Protein AF-A0A9D4CXY4-F1 (afdb_monomer_lite)

Radius of gyration: 17.04 Å; chains: 1; bounding box: 30×53×36 Å

Sequence (113 aa):
MPSAVIPGDEEYKDMLDQVTEVVEKYSPTHNILIAGDMNASIYRSRPRGVSLQNFITEHSLKVCNTQTDTFFHHNGRYTSQIDYFLVDQEINEVVKQKHVPRTYMRLIRQIIR

Foldseek 3Di:
DPDPDDVVVVVLVVVLVVVVVVLVVPVVPDWDKDWDQSVEACVDPDPSNVVVVVSCVVSVWDWLDDPDFPDAPPVNPDTGNRITIITHPVVSVVVVVPPPPPVCVVVVVVVVD

Organism: Dreissena polymorpha (NCBI:txid45954)

Secondary structure (DSSP, 8-state):
------HHHHHHHHHHHHHHHHHHHHTTTS--EEEEE-SS-TTS-SHHHHHHHHHHHHTT-EE-S-S---EE-TTSS-EE--EEEEE-HHHHHHHHHT---GGGHHHHHHH--

pLDDT: mean 80.39, std 17.94, range [38.16, 96.5]

Structure (mmCIF, N/CA/C/O backbone):
data_AF-A0A9D4CXY4-F1
#
_entry.id   AF-A0A9D4CXY4-F1
#
loop_
_atom_site.group_PDB
_atom_site.id
_atom_site.type_symbol
_atom_site.label_atom_id
_atom_site.label_alt_id
_atom_site.label_comp_id
_atom_site.label_asym_id
_atom_site.label_entity_id
_atom_site.label_seq_id
_atom_site.pdbx_PDB_ins_code
_atom_site.Cartn_x
_atom_site.Cartn_y
_atom_site.Cartn_z
_atom_site.occupancy
_atom_site.B_iso_or_equiv
_atom_site.auth_seq_id
_atom_site.auth_comp_id
_atom_site.auth_asym_id
_atom_site.auth_atom_id
_atom_site.pdbx_PDB_model_num
ATOM 1 N N . MET A 1 1 ? 11.456 25.051 -15.375 1.00 42.25 1 MET A N 1
ATOM 2 C CA . MET A 1 1 ? 10.944 24.120 -16.403 1.00 42.25 1 MET A CA 1
ATOM 3 C C . MET A 1 1 ? 9.778 23.375 -15.787 1.00 42.25 1 MET A C 1
ATOM 5 O O . MET A 1 1 ? 9.995 22.827 -14.712 1.00 42.25 1 MET A O 1
ATOM 9 N N . PRO A 1 2 ? 8.567 23.388 -16.364 1.00 46.97 2 PRO A N 1
ATOM 10 C CA . PRO A 1 2 ? 7.506 22.541 -15.847 1.00 46.97 2 PRO A CA 1
ATOM 11 C C . PRO A 1 2 ? 7.872 21.098 -16.201 1.00 46.97 2 PRO A C 1
ATOM 13 O O . PRO A 1 2 ? 7.990 20.737 -17.371 1.00 46.97 2 PRO A O 1
ATOM 16 N N . SER A 1 3 ? 8.172 20.311 -15.173 1.00 48.88 3 SER A N 1
ATOM 17 C CA . SER A 1 3 ? 8.337 18.864 -15.253 1.00 48.88 3 SER A CA 1
ATOM 18 C C . SER A 1 3 ? 7.089 18.274 -15.898 1.00 48.88 3 SER A C 1
ATOM 20 O O . SER A 1 3 ? 5.990 18.484 -15.389 1.00 48.88 3 SER A O 1
ATOM 22 N N . ALA A 1 4 ? 7.261 17.589 -17.030 1.00 51.16 4 ALA A N 1
ATOM 23 C CA . ALA A 1 4 ? 6.175 16.916 -17.725 1.00 51.16 4 ALA A CA 1
ATOM 24 C C . ALA A 1 4 ? 5.489 15.958 -16.746 1.00 51.16 4 ALA A C 1
ATOM 26 O O . ALA A 1 4 ? 6.100 14.990 -16.289 1.00 51.16 4 ALA A O 1
ATOM 27 N N . VAL A 1 5 ? 4.249 16.272 -16.379 1.00 55.25 5 VAL A N 1
ATOM 28 C CA . VAL A 1 5 ? 3.421 15.376 -15.581 1.00 55.25 5 VAL A CA 1
ATOM 29 C C . VAL A 1 5 ? 3.149 14.154 -16.450 1.00 55.25 5 VAL A C 1
ATOM 31 O O . VAL A 1 5 ? 2.656 14.276 -17.571 1.00 55.25 5 VAL A O 1
ATOM 34 N N . ILE A 1 6 ? 3.575 12.983 -15.982 1.00 63.00 6 ILE A N 1
ATOM 35 C CA . ILE A 1 6 ? 3.331 11.720 -16.675 1.00 63.00 6 ILE A CA 1
ATOM 36 C C . ILE A 1 6 ? 1.864 11.366 -16.389 1.00 63.00 6 ILE A C 1
ATOM 38 O O . ILE A 1 6 ? 1.532 11.235 -15.213 1.00 63.00 6 ILE A O 1
ATOM 42 N N . PRO A 1 7 ? 0.994 11.190 -17.401 1.00 60.25 7 PRO A N 1
ATOM 43 C CA . PRO A 1 7 ? -0.453 11.025 -17.203 1.00 60.25 7 PRO A CA 1
ATOM 44 C C . PRO A 1 7 ? -0.844 9.948 -16.178 1.00 60.25 7 PRO A C 1
ATOM 46 O O . PRO A 1 7 ? -1.773 10.127 -15.402 1.00 60.25 7 PRO A O 1
ATOM 49 N N . GLY A 1 8 ? -0.079 8.855 -16.096 1.00 66.25 8 GLY A N 1
ATOM 50 C CA . GLY A 1 8 ? -0.349 7.789 -15.131 1.00 66.25 8 GLY A CA 1
ATOM 51 C C . GLY A 1 8 ? -0.093 8.160 -13.664 1.00 66.25 8 GLY A C 1
ATOM 52 O O . GLY A 1 8 ? -0.501 7.409 -12.782 1.00 66.25 8 GLY A O 1
ATOM 53 N N . ASP A 1 9 ? 0.622 9.241 -13.360 1.00 80.88 9 ASP A N 1
ATOM 54 C CA . ASP A 1 9 ? 0.850 9.660 -11.972 1.00 80.88 9 ASP A CA 1
ATOM 55 C C . ASP A 1 9 ? -0.321 10.481 -11.414 1.00 80.88 9 ASP A C 1
ATOM 57 O O . ASP A 1 9 ? -0.489 10.519 -10.197 1.00 80.88 9 ASP A O 1
ATOM 61 N N . GLU A 1 10 ? -1.140 11.097 -12.273 1.00 86.88 10 GLU A N 1
ATOM 62 C CA . GLU A 1 10 ? -2.381 11.773 -11.865 1.00 86.88 10 GLU A CA 1
ATOM 63 C C . GLU A 1 10 ? -3.449 10.743 -11.488 1.00 86.88 10 GLU A C 1
ATOM 65 O O . GLU A 1 10 ? -3.919 10.757 -10.357 1.00 86.88 10 GLU A O 1
ATOM 70 N N . GLU A 1 11 ? -3.700 9.750 -12.349 1.00 89.56 11 GLU A N 1
ATOM 71 C CA . GLU A 1 11 ? -4.635 8.646 -12.059 1.00 89.56 11 GLU A CA 1
ATOM 72 C C . GLU A 1 11 ? -4.283 7.900 -10.761 1.00 89.56 11 GLU A C 1
ATOM 74 O O . GLU A 1 11 ? -5.155 7.446 -10.021 1.00 89.56 11 GLU A O 1
ATOM 79 N N . TYR A 1 12 ? -2.984 7.771 -10.466 1.00 93.44 12 TYR A N 1
ATOM 80 C CA . TYR A 1 12 ? -2.520 7.137 -9.237 1.00 93.44 12 TYR A CA 1
ATOM 81 C C . TYR A 1 12 ? -2.847 7.965 -7.988 1.00 93.44 12 TYR A C 1
ATOM 83 O O . TYR A 1 12 ? -3.200 7.399 -6.955 1.00 93.44 12 TYR A O 1
ATOM 91 N N . LYS A 1 13 ? -2.732 9.294 -8.075 1.00 91.81 13 LYS A N 1
ATOM 92 C CA . LYS A 1 13 ? -3.114 10.196 -6.982 1.00 91.81 13 LYS A CA 1
ATOM 93 C C . LYS A 1 13 ? -4.622 10.200 -6.786 1.00 91.81 13 LYS A C 1
ATOM 95 O O . LYS A 1 13 ? -5.052 10.027 -5.658 1.00 91.81 13 LYS A O 1
ATOM 100 N N . ASP A 1 14 ? -5.391 10.264 -7.870 1.00 93.69 14 ASP A N 1
ATOM 101 C CA . ASP A 1 14 ? -6.854 10.201 -7.807 1.00 93.69 14 ASP A CA 1
ATOM 102 C C . ASP A 1 14 ? -7.331 8.900 -7.143 1.00 93.69 14 ASP A C 1
ATOM 104 O O . ASP A 1 14 ? -8.266 8.904 -6.343 1.00 93.69 14 ASP A O 1
ATOM 108 N N . MET A 1 15 ? -6.670 7.773 -7.438 1.00 95.25 15 MET A N 1
ATOM 109 C CA . MET A 1 15 ? -6.938 6.502 -6.765 1.00 95.25 15 MET A CA 1
ATOM 110 C C . MET A 1 15 ? -6.627 6.577 -5.266 1.00 95.25 15 MET A C 1
ATOM 112 O O . MET A 1 15 ? -7.457 6.158 -4.461 1.00 95.25 15 MET A O 1
ATOM 116 N N . LEU A 1 16 ? -5.470 7.126 -4.877 1.00 95.88 16 LEU A N 1
ATOM 117 C CA . LEU A 1 16 ? -5.135 7.294 -3.460 1.00 95.88 16 LEU A CA 1
ATOM 118 C C . LEU A 1 16 ? -6.127 8.215 -2.747 1.00 95.88 16 LEU A C 1
ATOM 120 O O . LEU A 1 16 ? -6.552 7.871 -1.652 1.00 95.88 16 LEU A O 1
ATOM 124 N N . ASP A 1 17 ? -6.558 9.309 -3.372 1.00 95.75 17 ASP A N 1
ATOM 125 C CA . ASP A 1 17 ? -7.537 10.240 -2.802 1.00 95.75 17 ASP A CA 1
ATOM 126 C C . ASP A 1 17 ? -8.894 9.555 -2.557 1.00 95.75 17 ASP A C 1
ATOM 128 O O . ASP A 1 17 ? -9.502 9.723 -1.498 1.00 95.75 17 ASP A O 1
ATOM 132 N N . GLN A 1 18 ? -9.345 8.702 -3.485 1.00 96.12 18 GLN A N 1
ATOM 133 C CA . GLN A 1 18 ? -10.556 7.892 -3.292 1.00 96.12 18 GLN A CA 1
ATOM 134 C C . GLN A 1 18 ? -10.409 6.900 -2.134 1.00 96.12 18 GLN A C 1
ATOM 136 O O . GLN A 1 18 ? -11.345 6.692 -1.359 1.00 96.12 18 GLN A O 1
ATOM 141 N N . VAL A 1 19 ? -9.240 6.271 -1.999 1.00 95.94 19 VAL A N 1
ATOM 142 C CA . VAL A 1 19 ? -8.969 5.357 -0.883 1.00 95.94 19 VAL A CA 1
ATOM 143 C C . VAL A 1 19 ? -8.907 6.129 0.437 1.00 95.94 19 VAL A C 1
ATOM 145 O O . VAL A 1 19 ? -9.472 5.664 1.427 1.00 95.94 19 VAL A O 1
ATOM 148 N N . THR A 1 20 ? -8.298 7.315 0.455 1.00 96.44 20 THR A N 1
ATOM 149 C CA . THR A 1 20 ? -8.259 8.223 1.607 1.00 96.44 20 THR A CA 1
ATOM 150 C C . THR A 1 20 ? -9.663 8.541 2.108 1.00 96.44 20 THR A C 1
ATOM 152 O O . THR A 1 20 ? -9.926 8.368 3.296 1.00 96.44 20 THR A O 1
ATOM 155 N N . GLU A 1 21 ? -10.598 8.890 1.218 1.00 96.50 21 GLU A N 1
ATOM 156 C CA . GLU A 1 21 ? -11.993 9.158 1.601 1.00 96.50 21 GLU A CA 1
ATOM 157 C C . GLU A 1 21 ? -12.626 7.957 2.329 1.00 96.50 21 GLU A C 1
ATOM 159 O O . GLU A 1 21 ? -13.305 8.107 3.349 1.00 96.50 21 GLU A O 1
ATOM 164 N N . VAL A 1 22 ? -12.373 6.738 1.842 1.00 94.81 22 VAL A N 1
ATOM 165 C CA . VAL A 1 22 ? -12.865 5.505 2.477 1.00 94.81 22 VAL A CA 1
ATOM 166 C C . VAL A 1 22 ? -12.224 5.305 3.853 1.00 94.81 22 VAL A C 1
ATOM 168 O O . VAL A 1 22 ? -12.929 5.002 4.819 1.00 94.81 22 VAL A O 1
ATOM 171 N N . VAL A 1 23 ? -10.907 5.488 3.972 1.00 94.62 23 VAL A N 1
ATOM 172 C CA . VAL A 1 23 ? -10.186 5.335 5.244 1.00 94.62 23 VAL A CA 1
ATOM 173 C C . VAL A 1 23 ? -10.690 6.340 6.277 1.00 94.62 23 VAL A C 1
ATOM 175 O O . VAL A 1 23 ? -11.025 5.951 7.395 1.00 94.62 23 VAL A O 1
ATOM 178 N N . GLU A 1 24 ? -10.810 7.615 5.919 1.00 94.81 24 GLU A N 1
ATOM 179 C CA . GLU A 1 24 ? -11.282 8.666 6.826 1.00 94.81 24 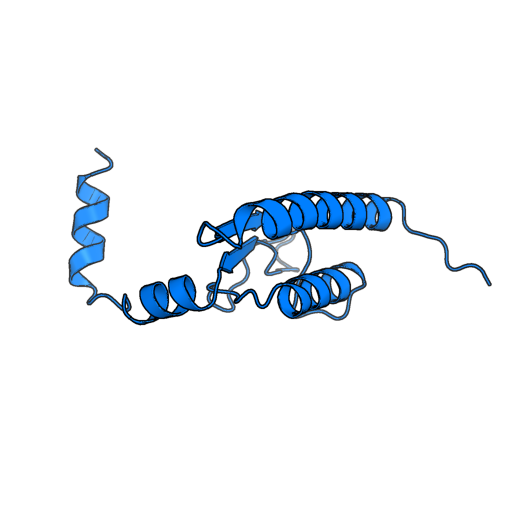GLU A CA 1
ATOM 180 C C . GLU A 1 24 ? -12.724 8.429 7.278 1.00 94.81 24 GLU A C 1
ATOM 182 O O . GLU A 1 24 ? -13.056 8.615 8.451 1.00 94.81 24 GLU A O 1
ATOM 187 N N . LYS A 1 25 ? -13.579 7.949 6.371 1.00 96.31 25 LYS A N 1
ATOM 188 C CA . LYS A 1 25 ? -14.983 7.668 6.673 1.00 96.31 25 LYS A CA 1
ATOM 189 C C . LYS A 1 25 ? -15.168 6.516 7.659 1.00 96.31 25 LYS A C 1
ATOM 191 O O . LYS A 1 25 ? -16.069 6.581 8.497 1.00 96.31 25 LYS A O 1
ATOM 196 N N . TYR A 1 26 ? -14.370 5.453 7.548 1.00 94.56 26 TYR A N 1
ATOM 197 C CA . TYR A 1 26 ? -14.612 4.217 8.301 1.00 94.56 26 TYR A CA 1
ATOM 198 C C . TYR A 1 26 ? -13.643 3.977 9.463 1.00 94.56 26 TYR A C 1
ATOM 200 O O . TYR A 1 26 ? -14.056 3.337 10.431 1.00 94.56 26 TYR A O 1
ATOM 208 N N . SER A 1 27 ? -12.428 4.534 9.443 1.00 91.94 27 SER A N 1
ATOM 209 C CA . SER A 1 27 ? -11.424 4.342 10.508 1.00 91.94 27 SER A CA 1
ATOM 210 C C . SER A 1 27 ? -11.880 4.694 11.934 1.00 91.94 27 SER A C 1
ATOM 212 O O . SER A 1 27 ? -11.426 4.028 12.861 1.00 91.94 27 SER A O 1
ATOM 214 N N . PRO A 1 28 ? -12.818 5.636 12.186 1.00 91.75 28 PRO A N 1
ATOM 215 C CA . PRO A 1 28 ? -13.279 5.886 13.555 1.00 91.75 28 PRO A CA 1
ATOM 216 C C . PRO A 1 28 ? -14.142 4.759 14.142 1.00 91.75 28 PRO A C 1
ATOM 218 O O . PRO A 1 28 ? -14.407 4.750 15.342 1.00 91.75 28 PRO A O 1
ATOM 221 N N . THR A 1 29 ? -14.657 3.856 13.300 1.00 94.06 29 THR A N 1
ATOM 222 C CA . THR A 1 29 ? -15.668 2.853 13.689 1.00 94.06 29 THR A CA 1
ATOM 223 C C . THR A 1 29 ? -15.324 1.426 13.275 1.00 94.06 29 THR A C 1
ATOM 225 O O . THR A 1 29 ? -15.912 0.487 13.807 1.00 94.06 29 THR A O 1
ATOM 228 N N . HIS A 1 30 ? -14.402 1.250 12.334 1.00 91.06 30 HIS A N 1
ATOM 229 C CA . HIS A 1 30 ? -14.029 -0.039 11.775 1.00 91.06 30 HIS A CA 1
ATOM 230 C C . HIS A 1 30 ? -12.516 -0.135 11.659 1.00 91.06 30 HIS A C 1
ATOM 232 O O . HIS A 1 30 ? -11.850 0.837 11.313 1.00 91.06 30 HIS A O 1
ATOM 238 N N . ASN A 1 31 ? -12.010 -1.349 11.849 1.00 89.25 31 ASN A N 1
ATOM 239 C CA . ASN A 1 31 ? -10.631 -1.659 11.516 1.00 89.25 31 ASN A CA 1
ATOM 240 C C . ASN A 1 31 ? -10.491 -1.801 9.994 1.00 89.25 31 ASN A C 1
ATOM 242 O O . ASN A 1 31 ? -11.286 -2.486 9.344 1.00 89.25 31 ASN A O 1
ATOM 246 N N . ILE A 1 32 ? -9.465 -1.169 9.439 1.00 91.62 32 ILE A N 1
ATOM 247 C CA . ILE A 1 32 ? -9.200 -1.062 8.012 1.00 91.62 32 ILE A CA 1
ATOM 248 C C . ILE A 1 32 ? -8.179 -2.113 7.575 1.00 91.62 32 ILE A C 1
ATOM 250 O O . ILE A 1 32 ? -7.100 -2.275 8.152 1.00 91.62 32 ILE A O 1
ATOM 254 N N . LEU A 1 33 ? -8.526 -2.815 6.497 1.00 91.69 33 LEU A N 1
ATOM 255 C CA . LEU A 1 33 ? -7.623 -3.655 5.723 1.00 91.69 33 LEU A CA 1
ATOM 256 C C . LEU A 1 33 ? -7.783 -3.295 4.251 1.00 91.69 33 LEU A C 1
ATOM 258 O O . LEU A 1 33 ? -8.870 -3.413 3.688 1.00 91.69 33 LEU A O 1
ATOM 262 N N . ILE A 1 34 ? -6.683 -2.893 3.630 1.00 93.38 34 ILE A N 1
ATOM 263 C CA . ILE A 1 34 ? -6.591 -2.593 2.206 1.00 93.38 34 ILE A CA 1
ATOM 264 C C . ILE A 1 34 ? -5.689 -3.650 1.583 1.00 93.38 34 ILE A C 1
ATOM 266 O O . ILE A 1 34 ? -4.586 -3.903 2.067 1.00 93.38 34 ILE A O 1
ATOM 270 N N . ALA A 1 35 ? -6.161 -4.287 0.519 1.00 92.12 35 ALA A N 1
ATOM 271 C CA . ALA A 1 35 ? -5.437 -5.344 -0.165 1.00 92.12 35 ALA A CA 1
ATOM 272 C C . ALA A 1 35 ? -5.530 -5.160 -1.674 1.00 92.12 35 ALA A C 1
ATOM 274 O O . ALA A 1 35 ? -6.625 -4.965 -2.198 1.00 92.12 35 ALA A O 1
ATOM 275 N N . GLY A 1 36 ? -4.403 -5.275 -2.369 1.00 91.62 36 GLY A N 1
ATOM 276 C CA . GLY A 1 36 ? -4.399 -5.280 -3.827 1.00 91.62 36 GLY A CA 1
ATOM 277 C C . GLY A 1 36 ? -3.066 -4.889 -4.441 1.00 91.62 36 GLY A C 1
ATOM 278 O O . GLY A 1 36 ? -2.088 -4.631 -3.732 1.00 91.62 36 GLY A O 1
ATOM 279 N N . ASP A 1 37 ? -3.071 -4.846 -5.770 1.00 92.88 37 ASP A N 1
ATOM 280 C CA . ASP A 1 37 ? -1.985 -4.313 -6.584 1.00 92.88 37 ASP A CA 1
ATOM 281 C C . ASP A 1 37 ? -1.987 -2.783 -6.484 1.00 92.88 37 ASP A C 1
ATOM 283 O O . ASP A 1 37 ? -2.853 -2.103 -7.034 1.00 92.88 37 ASP A O 1
ATOM 287 N N . MET A 1 38 ? -1.008 -2.240 -5.764 1.00 93.50 38 MET A N 1
ATOM 288 C CA . MET A 1 38 ? -0.816 -0.797 -5.632 1.00 93.50 38 MET A CA 1
ATOM 289 C C . MET A 1 38 ? -0.014 -0.221 -6.798 1.00 93.50 38 MET A C 1
ATOM 291 O O . MET A 1 38 ? 0.204 0.983 -6.848 1.00 93.50 38 MET A O 1
ATOM 295 N N . ASN A 1 39 ? 0.496 -1.048 -7.716 1.00 92.00 39 ASN A N 1
ATOM 296 C CA . ASN A 1 39 ? 1.282 -0.642 -8.883 1.00 92.00 39 ASN A CA 1
ATOM 297 C C . ASN A 1 39 ? 2.412 0.368 -8.560 1.00 92.00 39 ASN A C 1
ATOM 299 O O . ASN A 1 39 ? 2.783 1.243 -9.355 1.00 92.00 39 ASN A O 1
ATOM 303 N N . ALA A 1 40 ? 2.945 0.265 -7.345 1.00 92.56 40 ALA A N 1
ATOM 304 C CA . ALA A 1 40 ? 3.933 1.152 -6.761 1.00 92.56 40 ALA A CA 1
ATOM 305 C C . ALA A 1 40 ? 4.773 0.339 -5.785 1.00 92.56 40 ALA A C 1
ATOM 307 O O . ALA A 1 40 ? 4.249 -0.492 -5.060 1.00 92.56 40 ALA A O 1
ATOM 308 N N . SER A 1 41 ? 6.083 0.568 -5.757 1.00 91.94 41 SER A N 1
ATOM 309 C CA . SER A 1 41 ? 6.966 -0.153 -4.843 1.00 91.94 41 SER A CA 1
ATOM 310 C C . SER A 1 41 ? 7.466 0.781 -3.754 1.00 91.94 41 SER A C 1
ATOM 312 O O . SER A 1 41 ? 8.181 1.737 -4.053 1.00 91.94 41 SER A O 1
ATOM 314 N N . ILE A 1 42 ? 7.160 0.472 -2.492 1.00 90.62 42 ILE A N 1
ATOM 315 C CA . ILE A 1 42 ? 7.638 1.245 -1.331 1.00 90.62 42 ILE A CA 1
ATOM 316 C C . ILE A 1 42 ? 9.141 1.073 -1.064 1.00 90.62 42 ILE A C 1
ATOM 318 O O . ILE A 1 42 ? 9.677 1.712 -0.172 1.00 90.62 42 ILE A O 1
ATOM 322 N N . TYR A 1 43 ? 9.841 0.202 -1.790 1.00 86.00 43 TYR A N 1
ATOM 323 C CA . TYR A 1 43 ? 11.288 0.001 -1.628 1.00 86.00 43 TYR A CA 1
ATOM 324 C C . TYR A 1 43 ? 12.106 0.730 -2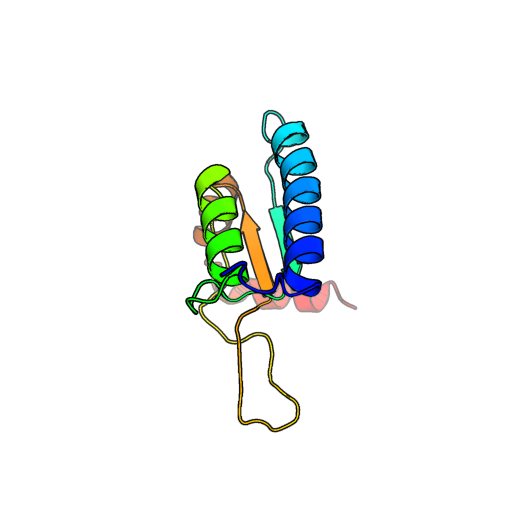.694 1.00 86.00 43 TYR A C 1
ATOM 326 O O . TYR A 1 43 ? 13.335 0.713 -2.664 1.00 86.00 43 TYR A O 1
ATOM 334 N N . ARG A 1 44 ? 11.435 1.356 -3.666 1.00 81.62 44 ARG A N 1
ATOM 335 C CA . ARG A 1 44 ? 12.069 2.077 -4.768 1.00 81.62 44 ARG A CA 1
ATOM 336 C C . ARG A 1 44 ? 11.687 3.545 -4.688 1.00 81.62 44 ARG A C 1
ATOM 338 O O . ARG A 1 44 ? 10.508 3.870 -4.616 1.00 81.62 44 ARG A O 1
ATOM 345 N N . SER A 1 45 ? 12.671 4.429 -4.805 1.00 79.56 45 SER A N 1
ATOM 346 C CA . SER A 1 45 ? 12.469 5.884 -4.799 1.00 79.56 45 SER A CA 1
ATOM 347 C C . SER A 1 45 ? 11.897 6.391 -6.131 1.00 79.56 45 SER A C 1
ATOM 349 O O . SER A 1 45 ? 12.539 7.149 -6.853 1.00 79.56 45 SER A O 1
ATOM 351 N N . ARG A 1 46 ? 10.699 5.923 -6.497 1.00 85.69 46 ARG A N 1
ATOM 352 C CA . ARG A 1 46 ? 9.908 6.425 -7.631 1.00 85.69 46 ARG A CA 1
ATOM 353 C C . ARG A 1 46 ? 8.750 7.286 -7.118 1.00 85.69 46 ARG A C 1
ATOM 355 O O . ARG A 1 46 ? 8.289 7.016 -6.011 1.00 85.69 46 ARG A O 1
ATOM 362 N N . PRO A 1 47 ? 8.229 8.242 -7.913 1.00 89.50 47 PRO A N 1
ATOM 363 C CA . PRO A 1 47 ? 7.155 9.144 -7.486 1.00 89.50 47 PRO A CA 1
ATOM 364 C C . PRO A 1 47 ? 5.977 8.430 -6.809 1.00 89.50 47 PRO A C 1
ATOM 366 O O . PRO A 1 47 ? 5.652 8.740 -5.669 1.00 89.50 47 PRO A O 1
ATOM 369 N N . ARG A 1 48 ? 5.431 7.381 -7.439 1.00 92.25 48 ARG A N 1
ATOM 370 C CA . ARG A 1 48 ? 4.335 6.583 -6.862 1.00 92.25 48 ARG A CA 1
ATOM 371 C C . ARG A 1 48 ? 4.702 5.861 -5.565 1.00 92.25 48 ARG A C 1
ATOM 373 O O . ARG A 1 48 ? 3.871 5.746 -4.674 1.00 92.25 48 ARG A O 1
ATOM 380 N N . GLY A 1 49 ? 5.944 5.387 -5.448 1.00 92.38 49 GLY A N 1
ATOM 381 C CA . GLY A 1 49 ? 6.441 4.755 -4.223 1.00 92.38 49 GLY A CA 1
ATOM 382 C C . GLY A 1 49 ? 6.501 5.746 -3.061 1.00 92.38 49 GLY A C 1
ATOM 383 O O . GLY A 1 49 ? 6.101 5.403 -1.954 1.00 92.38 49 GLY A O 1
ATOM 384 N N . VAL A 1 50 ? 6.919 6.987 -3.333 1.00 92.00 50 VAL A N 1
ATOM 385 C CA . VAL A 1 50 ? 6.907 8.084 -2.351 1.00 92.00 50 VAL A CA 1
ATOM 386 C C . VAL A 1 50 ? 5.472 8.439 -1.958 1.00 92.00 50 VAL A C 1
ATOM 388 O O . VAL A 1 50 ? 5.174 8.505 -0.772 1.00 92.00 50 VAL A O 1
ATOM 391 N N . SER A 1 51 ? 4.562 8.588 -2.926 1.00 93.88 51 SER A N 1
ATOM 392 C CA . SER A 1 51 ? 3.143 8.846 -2.640 1.00 93.88 51 SER A CA 1
ATOM 393 C C . SER A 1 51 ? 2.507 7.741 -1.794 1.00 93.88 51 SER A C 1
ATOM 395 O O . SER A 1 51 ? 1.831 8.041 -0.817 1.00 93.88 51 SER A O 1
ATOM 397 N N . LEU A 1 52 ? 2.776 6.468 -2.106 1.00 95.25 52 LEU A N 1
ATOM 398 C CA . LEU A 1 52 ? 2.282 5.342 -1.312 1.00 95.25 52 LEU A CA 1
ATOM 399 C C . LEU A 1 52 ? 2.852 5.343 0.114 1.00 95.25 52 LEU A C 1
ATOM 401 O O . LEU A 1 52 ? 2.123 5.089 1.066 1.00 95.25 52 LEU A O 1
ATOM 405 N N . GLN A 1 53 ? 4.148 5.626 0.279 1.00 94.62 53 GLN A N 1
ATOM 406 C CA . GLN A 1 53 ? 4.766 5.730 1.605 1.00 94.62 53 GLN A CA 1
ATOM 407 C C . GLN A 1 53 ? 4.157 6.860 2.439 1.00 94.62 53 GLN A C 1
ATOM 409 O O . GLN A 1 53 ? 3.924 6.666 3.634 1.00 94.62 53 GLN A O 1
ATOM 414 N N . ASN A 1 54 ? 3.898 8.013 1.818 1.00 94.38 54 ASN A N 1
ATOM 415 C CA . ASN A 1 54 ? 3.247 9.140 2.479 1.00 94.38 54 ASN A CA 1
ATOM 416 C C . ASN A 1 54 ? 1.841 8.747 2.930 1.00 94.38 54 ASN A C 1
ATOM 418 O O . ASN A 1 54 ? 1.570 8.829 4.121 1.00 94.38 54 ASN A O 1
ATOM 422 N N . PHE A 1 55 ? 1.025 8.181 2.034 1.00 95.62 55 PHE A N 1
ATOM 423 C CA . PHE A 1 55 ? -0.312 7.672 2.355 1.00 95.62 55 PHE A CA 1
ATOM 424 C C . PHE A 1 55 ? -0.297 6.683 3.537 1.00 95.62 55 PHE A C 1
ATOM 426 O O . PHE A 1 55 ? -1.045 6.828 4.502 1.00 95.62 55 PHE A O 1
ATOM 433 N N . ILE A 1 56 ? 0.609 5.697 3.513 1.00 94.94 56 ILE A N 1
ATOM 434 C CA . ILE A 1 56 ? 0.754 4.719 4.606 1.00 94.94 56 ILE A CA 1
ATOM 435 C C . ILE A 1 56 ? 1.093 5.419 5.930 1.00 94.94 56 ILE A C 1
ATOM 437 O O . ILE A 1 56 ? 0.588 5.032 6.983 1.00 94.94 56 ILE A O 1
ATOM 441 N N . THR A 1 57 ? 1.958 6.433 5.886 1.00 94.31 57 THR A N 1
ATOM 442 C CA . THR A 1 57 ? 2.399 7.173 7.073 1.00 94.31 57 THR A CA 1
ATOM 443 C C . THR A 1 57 ? 1.289 8.066 7.622 1.00 94.31 57 THR A C 1
ATOM 445 O O . THR A 1 57 ? 1.031 8.035 8.823 1.00 94.31 57 THR A O 1
ATOM 448 N N . GLU A 1 58 ? 0.617 8.818 6.752 1.00 95.12 58 GLU A N 1
ATOM 449 C CA . GLU 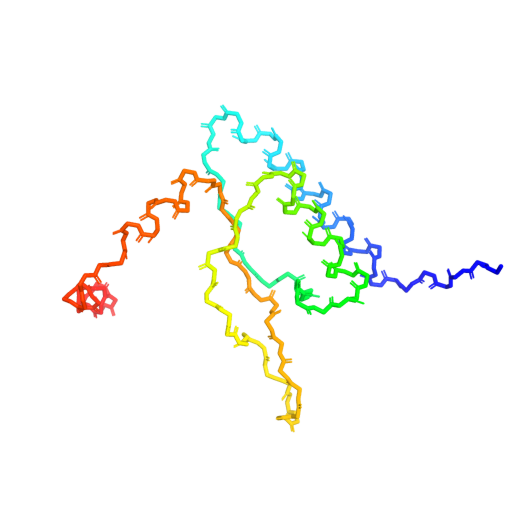A 1 58 ? -0.475 9.741 7.079 1.00 95.12 58 GLU A CA 1
ATOM 450 C C . GLU A 1 58 ? -1.637 9.012 7.758 1.00 95.12 58 GLU A C 1
ATOM 452 O O . GLU A 1 58 ? -2.115 9.449 8.804 1.00 95.12 58 GLU A O 1
ATOM 457 N N . HIS A 1 59 ? -2.010 7.838 7.246 1.00 93.25 59 HIS A N 1
ATOM 458 C CA . HIS A 1 59 ? -3.091 7.026 7.809 1.00 93.25 59 HIS A CA 1
ATOM 459 C C . HIS A 1 59 ? -2.623 5.997 8.845 1.00 93.25 59 HIS A C 1
ATOM 461 O O . HIS A 1 59 ? -3.397 5.142 9.263 1.00 93.25 59 HIS A O 1
ATOM 467 N N . SER A 1 60 ? -1.360 6.060 9.289 1.00 92.31 60 SER A N 1
ATOM 468 C CA . SER A 1 60 ? -0.791 5.147 10.297 1.00 92.31 60 SER A CA 1
ATOM 469 C C . SER A 1 60 ? -0.933 3.649 9.970 1.00 92.31 60 SER A C 1
ATOM 471 O O . SER A 1 60 ? -0.869 2.798 10.865 1.00 92.31 60 SER A O 1
ATOM 473 N N . LEU A 1 61 ? -1.047 3.311 8.685 1.00 92.75 61 LEU A N 1
ATOM 474 C CA . LEU A 1 61 ? -1.185 1.942 8.207 1.00 92.75 61 LEU A CA 1
ATOM 475 C C . LEU A 1 61 ? 0.142 1.182 8.321 1.00 92.75 61 LEU A C 1
ATOM 477 O O . LEU A 1 61 ? 1.242 1.745 8.355 1.00 92.75 61 LEU A O 1
ATOM 481 N N . LYS A 1 62 ? 0.051 -0.144 8.369 1.00 91.62 62 LYS A N 1
ATOM 482 C CA . LYS A 1 62 ? 1.194 -1.057 8.414 1.00 91.62 62 LYS A CA 1
ATOM 483 C C . LYS A 1 62 ? 1.132 -2.029 7.253 1.00 91.62 62 LYS A C 1
ATOM 485 O O . LYS A 1 62 ? 0.091 -2.597 6.956 1.00 91.62 62 LYS A O 1
ATOM 490 N N . VAL A 1 63 ? 2.285 -2.270 6.643 1.00 90.38 63 VAL A N 1
ATOM 491 C CA . VAL A 1 63 ? 2.443 -3.315 5.633 1.00 90.38 63 VAL A CA 1
ATOM 492 C C . VAL A 1 63 ? 2.584 -4.660 6.341 1.00 90.38 63 VAL A C 1
ATOM 494 O O . VAL A 1 63 ? 3.505 -4.842 7.139 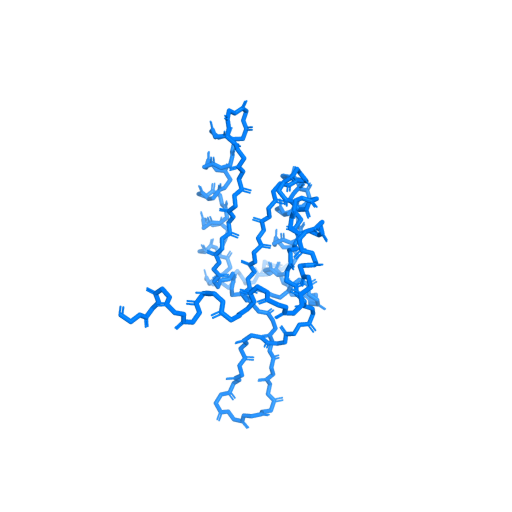1.00 90.38 63 VAL A O 1
ATOM 497 N N . CYS A 1 64 ? 1.690 -5.604 6.049 1.00 84.31 64 CYS A N 1
ATOM 498 C CA . CYS A 1 64 ? 1.752 -6.962 6.600 1.00 84.31 64 CYS A CA 1
ATOM 499 C C . CYS A 1 64 ? 2.576 -7.945 5.753 1.00 84.31 64 CYS A C 1
ATOM 501 O O . CYS A 1 64 ? 2.916 -9.023 6.240 1.00 84.31 64 CYS A O 1
ATOM 503 N N . ASN A 1 65 ? 2.892 -7.614 4.499 1.00 72.81 65 ASN A N 1
ATOM 504 C CA . ASN A 1 65 ? 3.525 -8.561 3.577 1.00 72.81 65 ASN A CA 1
ATOM 505 C C . ASN A 1 65 ? 4.980 -8.837 3.966 1.00 72.81 65 ASN A C 1
ATOM 507 O O . ASN A 1 65 ? 5.711 -7.943 4.396 1.00 72.81 65 ASN A O 1
ATOM 511 N N . THR A 1 66 ? 5.428 -10.073 3.740 1.00 66.31 66 THR A N 1
ATOM 512 C CA . THR A 1 66 ? 6.859 -10.381 3.698 1.00 66.31 66 THR A CA 1
ATOM 513 C C . THR A 1 66 ? 7.501 -9.625 2.532 1.00 66.31 66 THR A C 1
ATOM 515 O O . THR A 1 66 ? 6.848 -9.402 1.513 1.00 66.31 66 THR A O 1
ATOM 518 N N . GLN A 1 67 ? 8.763 -9.206 2.684 1.00 68.88 67 GLN A N 1
ATOM 519 C CA . GLN A 1 67 ? 9.555 -8.548 1.633 1.00 68.88 67 GLN A CA 1
ATOM 520 C C . GLN A 1 67 ? 9.852 -9.544 0.503 1.00 68.88 67 GLN A C 1
ATOM 522 O O . GLN A 1 67 ? 10.934 -10.121 0.417 1.00 68.88 67 GLN A O 1
ATOM 527 N N . THR A 1 68 ? 8.844 -9.847 -0.300 1.00 82.06 68 THR A N 1
ATOM 528 C CA . THR A 1 68 ? 8.892 -10.832 -1.374 1.00 82.06 68 THR A CA 1
ATOM 529 C C . THR A 1 68 ? 8.281 -10.194 -2.605 1.00 82.06 68 THR A C 1
ATOM 531 O O . THR A 1 68 ? 7.229 -9.564 -2.521 1.00 82.06 68 THR A O 1
ATOM 534 N N . ASP A 1 69 ? 8.951 -10.348 -3.742 1.00 88.56 69 ASP A N 1
ATOM 535 C CA . ASP A 1 69 ? 8.451 -9.831 -5.009 1.00 88.56 69 ASP A CA 1
ATOM 536 C C . ASP A 1 69 ? 7.128 -10.508 -5.383 1.00 88.56 69 ASP A C 1
ATOM 538 O O . ASP A 1 69 ? 6.996 -11.731 -5.305 1.00 88.56 69 ASP A O 1
ATOM 542 N N . THR A 1 70 ? 6.152 -9.700 -5.791 1.00 90.56 70 THR A N 1
ATOM 543 C CA . THR A 1 70 ? 4.794 -10.152 -6.134 1.00 90.56 70 THR A CA 1
ATOM 544 C C . THR A 1 70 ? 4.536 -10.091 -7.637 1.00 90.56 70 THR A C 1
ATOM 546 O O . THR A 1 70 ? 3.711 -10.835 -8.158 1.00 90.56 70 THR A O 1
ATOM 549 N N . PHE A 1 71 ? 5.319 -9.286 -8.354 1.00 91.38 71 PHE A N 1
ATOM 550 C CA . PHE A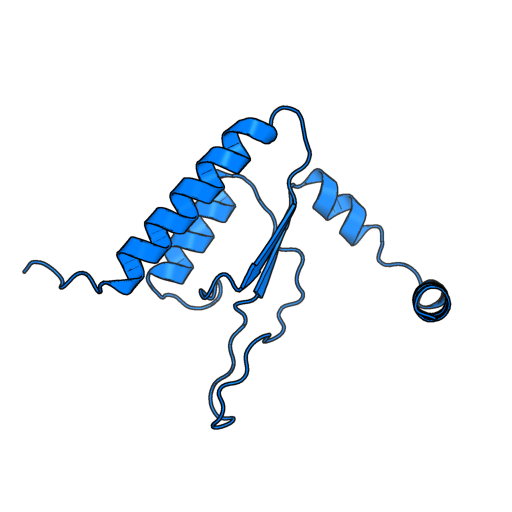 1 71 ? 5.273 -9.144 -9.798 1.00 91.38 71 PHE A CA 1
ATOM 551 C C . PHE A 1 71 ? 6.602 -9.544 -10.438 1.00 91.38 71 PHE A C 1
ATOM 553 O O . PHE A 1 71 ? 7.676 -9.068 -10.056 1.00 91.38 71 PHE A O 1
ATOM 560 N N . PHE A 1 72 ? 6.512 -10.383 -11.468 1.00 91.81 72 PHE A N 1
ATOM 561 C CA . PHE A 1 72 ? 7.632 -10.816 -12.296 1.00 91.81 72 PHE A CA 1
ATOM 562 C C . PHE A 1 72 ? 7.367 -10.366 -13.724 1.00 91.81 72 PHE A C 1
ATOM 564 O O . PHE A 1 72 ? 6.393 -10.777 -14.354 1.00 91.81 72 PHE A O 1
ATOM 571 N N . HIS A 1 73 ? 8.245 -9.521 -14.251 1.00 89.69 73 HIS A N 1
ATOM 572 C CA . HIS A 1 73 ? 8.125 -9.066 -15.624 1.00 89.69 73 HIS A CA 1
ATOM 573 C C . HIS A 1 73 ? 8.285 -10.254 -16.581 1.00 89.69 73 HIS A C 1
ATOM 575 O O . HIS A 1 73 ? 9.107 -11.140 -16.347 1.00 89.69 73 HIS A O 1
ATOM 581 N N . HIS A 1 74 ? 7.569 -10.248 -17.708 1.00 88.81 74 HIS A N 1
ATOM 582 C CA . HIS A 1 74 ? 7.550 -11.358 -18.677 1.00 88.81 74 HIS A CA 1
ATOM 583 C C . HIS A 1 74 ? 8.935 -11.751 -19.233 1.00 88.81 74 HIS A C 1
ATOM 585 O O . HIS A 1 74 ? 9.099 -12.815 -19.820 1.00 88.81 74 HIS A O 1
ATOM 591 N N . ASN A 1 75 ? 9.935 -10.875 -19.089 1.00 88.75 75 ASN A N 1
ATOM 592 C CA . ASN A 1 75 ? 11.308 -11.110 -19.532 1.00 88.75 75 ASN A CA 1
ATOM 593 C C . ASN A 1 75 ? 12.192 -11.758 -18.450 1.00 88.75 75 ASN A C 1
ATOM 595 O O . ASN A 1 75 ? 13.371 -11.992 -18.704 1.00 88.75 75 ASN A O 1
ATOM 599 N N . GLY A 1 76 ? 11.661 -11.983 -17.243 1.00 83.25 76 GLY A N 1
ATOM 600 C CA . GLY A 1 76 ? 12.360 -12.574 -16.100 1.00 83.25 76 GLY A CA 1
ATOM 601 C C . GLY A 1 76 ? 13.485 -11.722 -15.501 1.00 83.25 76 GLY A C 1
ATOM 602 O O . GLY A 1 76 ? 14.147 -12.170 -14.573 1.00 83.25 76 GLY A O 1
ATOM 603 N N . ARG A 1 77 ? 13.734 -10.510 -16.017 1.00 84.44 77 ARG A N 1
ATOM 604 C CA . ARG A 1 77 ? 14.860 -9.653 -15.593 1.00 84.44 77 ARG A CA 1
ATOM 605 C C . ARG A 1 77 ? 14.494 -8.654 -14.510 1.00 84.44 77 ARG A C 1
ATOM 607 O O . ARG A 1 77 ? 15.377 -8.148 -13.826 1.00 84.44 77 ARG A O 1
ATOM 614 N N . TYR A 1 78 ? 13.210 -8.342 -14.391 1.00 85.88 78 TYR A N 1
ATOM 615 C CA . TYR A 1 78 ? 12.717 -7.361 -13.442 1.00 85.88 78 TYR A CA 1
ATOM 616 C C . TYR A 1 78 ? 11.646 -7.993 -12.581 1.00 85.88 78 TYR A C 1
ATOM 618 O O . TYR A 1 78 ? 10.676 -8.560 -13.080 1.00 85.88 78 TYR A O 1
ATOM 626 N N . THR A 1 79 ? 11.830 -7.848 -11.284 1.00 90.94 79 THR A N 1
ATOM 627 C CA . THR A 1 79 ? 10.841 -8.199 -10.281 1.00 90.94 79 THR A CA 1
ATOM 628 C C . THR A 1 79 ? 10.457 -6.943 -9.521 1.00 90.94 79 THR A C 1
ATOM 630 O O . THR A 1 79 ? 11.177 -5.936 -9.551 1.00 90.94 79 THR A O 1
ATOM 633 N N . SER A 1 80 ? 9.295 -6.951 -8.892 1.00 90.06 80 SER A N 1
ATOM 634 C CA . SER A 1 80 ? 8.897 -5.901 -7.965 1.00 90.06 80 SER A CA 1
ATOM 635 C C . SER A 1 80 ? 7.851 -6.418 -7.002 1.00 90.06 80 SER A C 1
ATOM 637 O O . SER A 1 80 ? 6.955 -7.162 -7.384 1.00 90.06 80 SER A O 1
ATOM 639 N N . GLN A 1 81 ? 7.915 -5.945 -5.769 1.00 91.44 81 GLN A N 1
ATOM 640 C CA . GLN A 1 81 ? 6.781 -5.984 -4.866 1.00 91.44 81 GLN A CA 1
ATOM 641 C C . GLN A 1 81 ? 5.886 -4.774 -5.144 1.00 91.44 81 GLN A C 1
ATOM 643 O O . GLN A 1 81 ? 6.344 -3.637 -4.988 1.00 91.44 81 GLN A O 1
ATOM 648 N N . ILE A 1 82 ? 4.664 -5.046 -5.601 1.00 92.81 82 ILE A N 1
ATOM 649 C CA . ILE A 1 82 ? 3.622 -4.043 -5.884 1.00 92.81 82 ILE A CA 1
ATOM 650 C C . ILE A 1 82 ? 2.274 -4.394 -5.240 1.00 92.81 82 ILE A C 1
ATOM 652 O O . ILE A 1 82 ? 1.438 -3.511 -5.084 1.00 92.81 82 ILE A O 1
ATOM 656 N N . ASP A 1 83 ? 2.094 -5.638 -4.790 1.00 91.81 83 ASP A N 1
ATOM 657 C CA . ASP A 1 83 ? 0.904 -6.075 -4.065 1.00 91.81 83 ASP A CA 1
ATOM 658 C C . ASP A 1 83 ? 1.129 -5.975 -2.554 1.00 91.81 83 ASP A C 1
ATOM 660 O O . ASP A 1 83 ? 2.136 -6.465 -2.017 1.00 91.81 83 ASP A O 1
ATOM 664 N N . TYR A 1 84 ? 0.169 -5.371 -1.851 1.00 92.38 84 TYR A N 1
ATOM 665 C CA . TYR A 1 84 ? 0.270 -5.090 -0.419 1.00 92.38 84 TYR A CA 1
ATOM 666 C C . TYR A 1 84 ? -1.012 -5.436 0.334 1.00 92.38 84 TYR A C 1
ATOM 668 O O . TYR A 1 84 ? -2.108 -5.176 -0.152 1.00 92.38 84 TYR A O 1
ATOM 676 N N . PHE A 1 85 ? -0.856 -5.962 1.553 1.00 91.75 85 PHE A N 1
ATOM 677 C CA . PHE A 1 85 ? -1.845 -5.863 2.624 1.00 91.75 85 PHE A CA 1
ATOM 678 C C . PHE A 1 85 ? -1.438 -4.698 3.536 1.00 91.75 85 PHE A C 1
ATOM 680 O O . PHE A 1 85 ? -0.409 -4.776 4.218 1.00 91.75 85 PHE A O 1
ATOM 687 N N . LEU A 1 86 ? -2.222 -3.621 3.525 1.00 93.06 86 LEU A N 1
ATOM 688 C CA . LEU A 1 86 ? -2.101 -2.477 4.425 1.00 93.06 86 LEU A CA 1
ATOM 689 C C . LEU A 1 86 ? -3.178 -2.594 5.495 1.00 93.06 86 LEU A C 1
ATOM 691 O O . LEU A 1 86 ? -4.349 -2.778 5.174 1.00 93.06 86 LEU A O 1
ATOM 695 N N . VAL A 1 87 ? -2.790 -2.518 6.759 1.00 92.56 87 VAL A N 1
ATOM 696 C CA . VAL A 1 87 ? -3.710 -2.739 7.875 1.00 92.56 87 VAL A CA 1
ATOM 697 C C . VAL A 1 87 ? -3.494 -1.725 8.981 1.00 92.56 87 VAL A C 1
ATOM 699 O O . VAL A 1 87 ? -2.385 -1.212 9.150 1.00 92.56 87 VAL A O 1
ATOM 702 N N . ASP A 1 88 ? -4.519 -1.519 9.795 1.00 89.69 88 ASP A N 1
ATOM 703 C CA . ASP A 1 88 ? -4.366 -0.793 11.051 1.00 89.69 88 ASP A CA 1
ATOM 704 C C . ASP A 1 88 ? -3.447 -1.531 12.032 1.00 89.69 88 ASP A C 1
ATOM 706 O O . ASP A 1 88 ? -3.261 -2.754 11.977 1.00 89.69 88 ASP A O 1
ATOM 710 N N . GLN A 1 89 ? -2.877 -0.775 12.972 1.00 80.56 89 GLN A N 1
ATOM 711 C CA . GLN A 1 89 ? -1.965 -1.298 13.991 1.00 80.56 89 GLN A CA 1
ATOM 712 C C . GLN A 1 89 ? -2.578 -2.469 14.779 1.00 80.56 89 GLN A C 1
ATOM 714 O O . GLN A 1 89 ? -1.892 -3.466 15.003 1.00 80.56 89 GLN A O 1
ATOM 719 N N . GLU A 1 90 ? -3.862 -2.387 15.136 1.00 78.81 90 GLU A N 1
ATOM 720 C CA . GLU A 1 90 ? -4.557 -3.437 15.890 1.00 78.81 90 GLU A CA 1
ATOM 721 C C . GLU A 1 90 ? -4.644 -4.753 15.094 1.00 78.81 90 GLU A C 1
ATOM 723 O O . GLU A 1 90 ? -4.290 -5.822 15.597 1.00 78.81 90 GLU A O 1
ATOM 728 N N . ILE A 1 91 ? -5.011 -4.688 13.806 1.00 78.81 91 ILE A N 1
ATOM 729 C CA . ILE A 1 91 ? -5.026 -5.867 12.925 1.00 78.81 91 ILE A CA 1
ATOM 730 C C . ILE A 1 91 ? -3.609 -6.424 12.752 1.00 78.81 91 ILE A C 1
ATOM 732 O O . ILE A 1 91 ? -3.416 -7.642 12.793 1.00 78.81 91 ILE A O 1
ATOM 736 N N . ASN A 1 92 ? -2.604 -5.562 12.578 1.00 76.75 92 ASN A N 1
ATOM 737 C CA . ASN A 1 92 ? -1.214 -5.988 12.405 1.00 76.75 92 ASN A CA 1
ATOM 738 C C . ASN A 1 92 ? -0.718 -6.824 13.595 1.00 76.75 92 ASN A C 1
ATOM 740 O O . ASN A 1 92 ? -0.001 -7.810 13.415 1.00 76.75 92 ASN A O 1
ATOM 744 N N . GLU A 1 93 ? -1.098 -6.446 14.815 1.00 75.12 93 GLU A N 1
ATOM 745 C CA . GLU A 1 93 ? -0.754 -7.189 16.027 1.00 75.12 93 GLU A CA 1
ATOM 746 C C . GLU A 1 93 ? -1.411 -8.571 16.046 1.00 75.12 93 GLU A C 1
ATOM 748 O O . GLU A 1 93 ? -0.726 -9.564 16.299 1.00 75.12 93 GLU A O 1
ATOM 753 N N . VAL A 1 94 ? -2.687 -8.672 15.664 1.00 74.88 94 VAL A N 1
ATOM 754 C CA . VAL A 1 94 ? -3.395 -9.957 15.529 1.00 74.88 94 VAL A CA 1
ATOM 755 C C . VAL A 1 94 ? -2.735 -10.852 14.475 1.00 74.88 94 VAL A C 1
ATOM 757 O O . VAL A 1 94 ? -2.544 -12.050 14.703 1.00 74.88 94 VAL A O 1
ATOM 760 N N . VAL A 1 95 ? -2.351 -10.289 13.326 1.00 70.44 95 VAL A N 1
ATOM 761 C CA . VAL A 1 95 ? -1.672 -11.024 12.245 1.00 70.44 95 VAL A CA 1
ATOM 762 C C . VAL A 1 95 ? -0.306 -11.540 12.709 1.00 70.44 95 VAL A C 1
ATOM 764 O O . VAL A 1 95 ? 0.029 -12.698 12.458 1.00 70.44 95 VAL A O 1
ATOM 767 N N . LYS A 1 96 ? 0.462 -10.729 13.446 1.00 68.94 96 LYS A N 1
ATOM 768 C CA . LYS A 1 96 ? 1.771 -11.122 13.994 1.00 68.94 96 LYS A CA 1
ATOM 769 C C . LYS A 1 96 ? 1.665 -12.166 15.103 1.00 68.94 96 LYS A C 1
ATOM 771 O O . LYS A 1 96 ? 2.482 -13.083 15.150 1.00 68.94 96 LYS A O 1
ATOM 776 N N . GLN A 1 97 ? 0.654 -12.069 15.965 1.00 58.97 97 GLN A N 1
ATOM 777 C CA . GLN A 1 97 ? 0.369 -13.073 16.997 1.00 58.97 97 GLN A CA 1
ATOM 778 C C . GLN A 1 97 ? -0.076 -14.407 16.382 1.00 58.97 97 GLN A C 1
ATOM 780 O O . GLN A 1 97 ? 0.235 -15.475 16.907 1.00 58.97 97 GLN A O 1
ATOM 785 N N . LYS A 1 98 ? -0.715 -14.365 15.207 1.00 51.59 98 LYS A N 1
ATOM 786 C CA . LYS A 1 98 ? -1.001 -15.523 14.353 1.00 51.59 98 LYS A CA 1
ATOM 787 C C . LYS A 1 98 ? 0.206 -15.962 13.510 1.00 51.59 98 LYS A C 1
ATOM 789 O O . LYS A 1 98 ? 0.031 -16.507 12.419 1.00 51.59 98 LYS A O 1
ATOM 794 N N . HIS A 1 99 ? 1.427 -15.902 14.051 1.00 47.28 99 HIS A N 1
ATOM 795 C CA . HIS A 1 99 ? 2.462 -16.883 13.698 1.00 47.28 99 HIS A CA 1
ATOM 796 C C . HIS A 1 99 ? 2.018 -18.260 14.225 1.00 47.28 99 HIS A C 1
ATOM 798 O O . HIS A 1 99 ? 2.527 -18.818 15.195 1.00 47.28 99 HIS A O 1
ATOM 804 N N . VAL A 1 100 ? 0.947 -18.756 13.608 1.00 47.59 100 VAL A N 1
ATOM 805 C CA . VAL A 1 100 ? 0.259 -19.979 13.953 1.00 47.59 100 VAL A CA 1
ATOM 806 C C . VAL A 1 100 ? 1.228 -21.123 13.662 1.00 47.59 100 VAL A C 1
ATOM 808 O O . VAL A 1 100 ? 1.784 -21.181 12.558 1.00 47.59 100 VAL A O 1
ATOM 811 N N . PRO A 1 101 ? 1.441 -22.051 14.611 1.00 45.47 101 PRO A N 1
ATOM 812 C CA . PRO A 1 101 ? 2.188 -23.271 14.356 1.00 45.47 101 PRO A CA 1
ATOM 813 C C . PRO A 1 101 ? 1.691 -23.913 13.058 1.00 45.47 101 PRO A C 1
ATOM 815 O O . PRO A 1 101 ? 0.483 -23.958 12.809 1.00 45.47 101 PRO A O 1
ATOM 818 N N . ARG A 1 102 ? 2.618 -24.419 12.231 1.00 51.91 102 ARG A N 1
ATOM 819 C CA . ARG A 1 102 ? 2.383 -25.024 10.896 1.00 51.91 102 ARG A CA 1
ATOM 820 C C . ARG A 1 102 ? 1.195 -26.003 10.812 1.00 51.91 102 ARG A C 1
ATOM 822 O O . ARG A 1 102 ? 0.734 -26.323 9.720 1.00 51.91 102 ARG A O 1
ATOM 829 N N . THR A 1 103 ? 0.688 -26.466 11.945 1.00 49.91 103 THR A N 1
ATOM 830 C CA . THR A 1 103 ? -0.494 -27.301 12.138 1.00 49.91 103 THR A CA 1
ATOM 831 C C . THR A 1 103 ? -1.783 -26.744 11.512 1.00 49.91 103 THR A C 1
ATOM 833 O O . THR A 1 103 ? -2.550 -27.529 10.959 1.00 49.91 103 THR A O 1
ATOM 836 N N . TYR A 1 104 ? -2.025 -25.426 11.502 1.00 47.69 104 TYR A N 1
ATOM 837 C CA . TYR A 1 104 ? -3.304 -24.874 11.001 1.00 47.69 104 TYR A CA 1
ATOM 838 C C . TYR A 1 104 ? -3.391 -24.698 9.475 1.00 47.69 104 TYR A C 1
ATOM 840 O O . TYR A 1 104 ? -4.493 -24.653 8.929 1.00 47.69 104 TYR A O 1
ATOM 848 N N . MET A 1 105 ? -2.263 -24.702 8.755 1.00 47.34 105 MET A N 1
ATOM 849 C CA . MET A 1 105 ? -2.246 -24.674 7.279 1.00 47.34 105 MET A CA 1
ATOM 850 C C . MET A 1 105 ? -2.898 -25.920 6.646 1.00 47.34 105 MET A C 1
ATOM 852 O O . MET A 1 105 ? -3.260 -25.906 5.470 1.00 47.34 105 MET A O 1
ATOM 856 N N . ARG A 1 106 ? -3.074 -27.008 7.412 1.00 46.25 106 ARG A N 1
ATOM 857 C CA . ARG A 1 106 ? -3.799 -28.204 6.956 1.00 46.25 106 ARG A CA 1
ATOM 858 C C . ARG A 1 106 ? -5.319 -28.033 6.968 1.00 46.25 106 ARG A C 1
ATOM 860 O O . ARG A 1 106 ? -5.974 -28.653 6.137 1.00 46.25 106 ARG A O 1
ATOM 867 N N . LEU A 1 107 ? -5.868 -27.186 7.842 1.00 42.88 107 LEU A N 1
ATOM 868 C CA . LEU A 1 107 ? -7.320 -27.038 7.988 1.00 42.88 107 LEU A CA 1
ATOM 869 C C . LEU A 1 107 ? -7.934 -26.234 6.8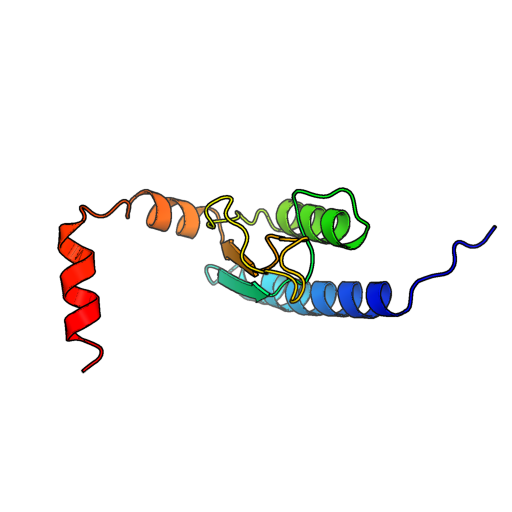28 1.00 42.88 107 LEU A C 1
ATOM 871 O O . LEU A 1 107 ? -8.979 -26.601 6.303 1.00 42.88 107 LEU A O 1
ATOM 875 N N . ILE A 1 108 ? -7.241 -25.196 6.347 1.00 47.09 108 ILE A N 1
ATOM 876 C CA . ILE A 1 108 ? -7.728 -24.355 5.236 1.00 47.09 108 ILE A CA 1
ATOM 877 C C . ILE A 1 108 ? -7.763 -25.135 3.908 1.00 47.09 108 ILE A C 1
ATOM 879 O O . ILE A 1 108 ? -8.651 -24.923 3.089 1.00 47.09 108 ILE A O 1
ATOM 883 N N . ARG A 1 109 ? -6.877 -26.124 3.717 1.00 47.47 109 ARG A N 1
ATOM 884 C CA . ARG A 1 109 ? -6.915 -27.014 2.539 1.00 47.47 109 ARG A CA 1
ATOM 885 C C . ARG A 1 109 ? -8.085 -28.006 2.537 1.00 47.47 109 ARG A C 1
ATOM 887 O O . ARG A 1 109 ? -8.355 -28.584 1.491 1.00 47.47 109 ARG A O 1
ATOM 894 N N . GLN A 1 110 ? -8.752 -28.224 3.672 1.00 43.94 110 GLN A N 1
ATOM 895 C CA . GLN A 1 110 ? -9.935 -29.091 3.752 1.00 43.94 110 GLN A CA 1
ATOM 896 C C . GLN A 1 110 ? -11.252 -28.333 3.561 1.00 43.94 110 GLN A C 1
ATOM 898 O O . GLN A 1 110 ? -12.243 -28.961 3.220 1.00 43.94 110 GLN A O 1
ATOM 903 N N . ILE A 1 111 ? -11.256 -27.009 3.743 1.00 43.22 111 ILE A N 1
ATOM 904 C CA . ILE A 1 111 ? -12.453 -26.170 3.568 1.00 43.22 111 ILE A CA 1
ATOM 905 C C . ILE A 1 111 ? -12.635 -25.752 2.094 1.00 43.22 111 ILE A C 1
ATOM 907 O O . ILE A 1 111 ? -13.740 -25.424 1.683 1.00 43.22 111 ILE A O 1
ATOM 911 N N . ILE A 1 112 ? -11.581 -25.828 1.269 1.00 42.69 112 ILE A N 1
ATOM 912 C CA . ILE A 1 112 ? -11.641 -25.591 -0.188 1.00 42.69 112 ILE A CA 1
ATOM 913 C C . ILE A 1 112 ? -11.798 -26.926 -0.949 1.00 42.69 112 ILE A C 1
ATOM 915 O O . ILE A 1 112 ? -11.025 -27.247 -1.853 1.00 42.69 112 ILE A O 1
ATOM 919 N N . ARG A 1 113 ? -12.779 -27.740 -0.554 1.00 38.16 113 ARG A N 1
ATOM 920 C CA . ARG A 1 113 ? -13.296 -28.848 -1.367 1.00 38.16 113 ARG A CA 1
ATOM 921 C C . ARG A 1 113 ? -14.810 -28.841 -1.354 1.00 38.16 113 ARG A C 1
ATOM 923 O O . ARG A 1 113 ? -15.366 -28.806 -0.238 1.00 38.16 113 ARG A O 1
#

InterPro domains:
  IPR005135 Endonuclease/exonuclease/phosphatase [PF14529] (7-100)
  IPR036691 Endonuclease/exonuclease/phosphatase superfamily [G3DSA:3.60.10.10] (3-106)
  IPR036691 Endonuclease/exonuclease/phosphatase superfamily [SSF56219] (6-103)